Protein AF-A0A6V7LHT8-F1 (afdb_monomer)

InterPro domains:
  IPR012308 DNA ligase, ATP-dependent, N-terminal [PF04675] (5-79)
  IPR036599 DNA ligase, ATP-dependent, N-terminal domain superfamily [G3DSA:1.10.3260.10] (1-79)
  IPR050191 ATP-dependent DNA ligase [PTHR45674] (1-79)

pLDDT: mean 90.32, std 5.63, range [65.94, 96.25]

Secondary structure (DSSP, 8-state):
---S-HHHHHHHH-TTTS-------HHHHHHHHHHHHT--HHHHHHHHTTS-HHHHHHHHHHT-SSSPPPSS----TT-

Radius of gyration: 15.68 Å; Cα contacts (8 Å, |Δi|>4): 47; chains: 1; bounding box: 31×29×36 Å

Foldseek 3Di:
DDPDDPVLVVCVVCCVVPPDCPVDDLLNVLVVLCVQLVHDSVVLVVVCVVPDSVVSSVVSQCVRPRHHDDPDDPDDSVD

Nearest PDB structures (foldseek):
  3l2p-assembly1_A  TM=9.680E-01  e=2.536E-03  Homo sapiens
  7rpw-assembly1_E  TM=6.081E-01  e=1.246E+00  Saccharolobus solfataricus

Sequence (79 aa):
GFKGDVVLWCKMLLPLANKRIYNLQSKQLIKLFCRLLRQDEDSMLEDLEKGDVAETISDFFETSIAVQPSGKSHLTLQE

Organism: NCBI:txid1563983

Structure (mmCIF, N/CA/C/O backbone):
data_AF-A0A6V7LHT8-F1
#
_entry.id   AF-A0A6V7LHT8-F1
#
loop_
_atom_site.group_PDB
_atom_site.id
_atom_site.type_symbol
_atom_site.label_atom_id
_atom_site.label_alt_id
_atom_site.label_comp_id
_atom_site.label_asym_id
_atom_site.label_entity_id
_atom_site.label_seq_id
_atom_site.pdbx_PDB_ins_code
_atom_site.Cartn_x
_atom_site.Cartn_y
_atom_site.Cartn_z
_atom_site.occupancy
_atom_site.B_iso_or_equiv
_atom_site.auth_seq_id
_atom_site.auth_comp_id
_atom_site.auth_asym_id
_atom_site.auth_atom_id
_atom_site.pdbx_PDB_model_num
ATOM 1 N N . GLY A 1 1 ? 16.960 -19.521 -22.344 1.00 65.94 1 GLY A N 1
ATOM 2 C CA . GLY A 1 1 ? 16.536 -18.107 -22.358 1.00 65.94 1 GLY A CA 1
ATOM 3 C C . GLY A 1 1 ? 15.219 -17.964 -21.624 1.00 65.94 1 GLY A C 1
ATOM 4 O O . GLY A 1 1 ? 14.441 -18.913 -21.639 1.00 65.94 1 GLY A O 1
ATOM 5 N N . PHE A 1 2 ? 14.986 -16.823 -20.970 1.00 76.69 2 PHE A N 1
ATOM 6 C CA . PHE A 1 2 ? 13.698 -16.486 -20.352 1.00 76.69 2 PHE A CA 1
ATOM 7 C C . PHE A 1 2 ? 12.613 -16.380 -21.434 1.00 76.69 2 PHE A C 1
ATOM 9 O O . PHE A 1 2 ? 12.849 -15.766 -22.471 1.00 76.69 2 PHE A O 1
ATOM 16 N N . LYS A 1 3 ? 11.458 -17.021 -21.218 1.00 75.31 3 LYS A N 1
ATOM 17 C CA . LYS A 1 3 ? 10.341 -17.065 -22.182 1.00 75.31 3 LYS A CA 1
ATOM 18 C C . LYS A 1 3 ? 9.190 -16.108 -21.837 1.00 75.31 3 LYS A C 1
ATOM 20 O O . LYS A 1 3 ? 8.174 -16.131 -22.520 1.00 75.31 3 LYS A O 1
ATOM 25 N N . GLY A 1 4 ? 9.312 -15.328 -20.763 1.00 81.62 4 GLY A N 1
ATOM 26 C CA . GLY A 1 4 ? 8.283 -14.371 -20.356 1.00 81.62 4 GLY A CA 1
ATOM 27 C C . GLY A 1 4 ? 8.420 -1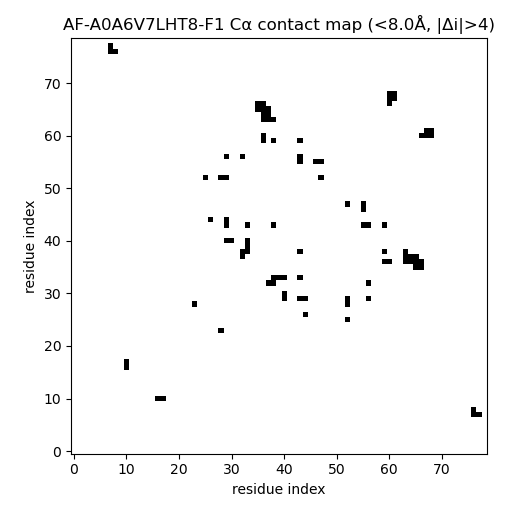3.017 -21.054 1.00 81.62 4 GLY A C 1
ATOM 28 O O . GLY A 1 4 ? 9.395 -12.755 -21.759 1.00 81.62 4 GLY A O 1
ATOM 29 N N . ASP A 1 5 ? 7.442 -12.142 -20.823 1.00 89.38 5 ASP A N 1
ATOM 30 C CA . ASP A 1 5 ? 7.442 -10.781 -21.360 1.00 89.38 5 ASP A CA 1
ATOM 31 C C . ASP A 1 5 ? 8.485 -9.912 -20.634 1.00 89.38 5 ASP A C 1
ATOM 33 O O . ASP A 1 5 ? 8.272 -9.429 -19.519 1.00 89.38 5 ASP A O 1
ATOM 37 N N . VAL A 1 6 ? 9.638 -9.736 -21.283 1.00 90.12 6 VAL A N 1
ATOM 38 C CA . VAL A 1 6 ? 10.763 -8.935 -20.775 1.00 90.12 6 VAL A CA 1
ATOM 39 C C . VAL A 1 6 ? 10.376 -7.464 -20.631 1.00 90.12 6 VAL A C 1
ATOM 41 O O . VAL A 1 6 ? 10.803 -6.804 -19.687 1.00 90.12 6 VAL A O 1
ATOM 44 N N . VAL A 1 7 ? 9.546 -6.943 -21.537 1.00 89.12 7 VAL A N 1
ATOM 45 C CA . VAL A 1 7 ? 9.136 -5.536 -21.514 1.00 89.12 7 VAL A CA 1
ATOM 46 C C . VAL A 1 7 ? 8.247 -5.274 -20.305 1.00 89.12 7 VAL A C 1
ATOM 48 O O . VAL A 1 7 ? 8.434 -4.275 -19.611 1.00 89.12 7 VAL A O 1
ATOM 51 N N . LEU A 1 8 ? 7.301 -6.171 -20.031 1.00 89.06 8 LEU A N 1
ATOM 52 C CA . LEU A 1 8 ? 6.443 -6.099 -18.852 1.00 89.06 8 LEU A CA 1
ATOM 53 C C . LEU A 1 8 ? 7.252 -6.197 -17.554 1.00 89.06 8 LEU A C 1
ATOM 55 O O . LEU A 1 8 ? 7.063 -5.379 -16.656 1.00 89.06 8 LEU A O 1
ATOM 59 N N . TRP A 1 9 ? 8.210 -7.123 -17.490 1.00 90.06 9 TRP A N 1
ATOM 60 C CA . TRP A 1 9 ? 9.138 -7.244 -16.362 1.00 90.06 9 TRP A CA 1
ATOM 61 C C . TRP A 1 9 ? 9.907 -5.946 -16.103 1.00 90.06 9 TRP A C 1
ATOM 63 O O . TRP A 1 9 ? 9.893 -5.425 -14.989 1.00 90.06 9 TRP A O 1
ATOM 73 N N . CYS A 1 10 ? 10.525 -5.376 -17.140 1.00 90.56 10 CYS A N 1
ATOM 74 C CA . CYS A 1 10 ? 11.238 -4.105 -17.031 1.00 90.56 10 CYS A CA 1
ATOM 75 C C . CYS A 1 10 ? 10.319 -2.956 -16.589 1.00 90.56 10 CYS A C 1
ATOM 77 O O . CYS A 1 10 ? 10.740 -2.122 -15.791 1.00 90.56 10 CYS A O 1
ATOM 79 N N . LYS A 1 11 ? 9.066 -2.909 -17.068 1.00 89.12 11 LYS A N 1
ATOM 80 C CA . LYS A 1 11 ? 8.086 -1.889 -16.656 1.00 89.12 11 LYS A CA 1
ATOM 81 C C . LYS A 1 11 ? 7.734 -1.989 -15.171 1.00 89.12 11 LYS A C 1
ATOM 83 O O . LYS A 1 11 ? 7.687 -0.958 -14.510 1.00 89.12 11 LYS A O 1
ATOM 88 N N . MET A 1 12 ? 7.515 -3.198 -14.654 1.00 89.25 12 MET A N 1
ATOM 89 C CA . MET A 1 12 ? 7.153 -3.403 -13.244 1.00 89.25 12 MET A CA 1
ATOM 90 C C . MET A 1 12 ? 8.331 -3.155 -12.292 1.00 89.25 12 MET A C 1
ATOM 92 O O . MET A 1 12 ? 8.129 -2.664 -11.187 1.00 89.25 12 MET A O 1
ATOM 96 N N . LEU A 1 13 ? 9.566 -3.420 -12.731 1.00 90.50 13 LEU A N 1
ATOM 97 C CA . LEU A 1 13 ? 10.780 -3.120 -11.961 1.00 90.50 13 LEU A CA 1
ATOM 98 C C . LEU A 1 13 ? 11.136 -1.627 -11.937 1.00 90.50 13 LEU A C 1
ATOM 100 O O . LEU A 1 13 ? 11.844 -1.176 -11.039 1.00 90.50 13 LEU A O 1
ATOM 104 N N . LEU A 1 14 ? 10.671 -0.856 -12.924 1.00 91.06 14 LEU A N 1
ATOM 105 C CA . LEU A 1 14 ? 11.000 0.561 -13.088 1.00 91.06 14 LEU A CA 1
ATOM 106 C C . LEU A 1 14 ? 9.734 1.433 -13.093 1.00 91.06 14 LEU A C 1
ATOM 108 O O . LEU A 1 14 ? 9.483 2.150 -14.069 1.00 91.06 14 LEU A O 1
ATOM 112 N N . PRO A 1 15 ? 8.951 1.452 -11.998 1.00 84.31 15 PRO A N 1
ATOM 113 C CA . PRO A 1 15 ? 7.701 2.212 -11.942 1.00 84.31 15 PRO A CA 1
ATOM 114 C C . PRO A 1 15 ? 7.919 3.724 -12.140 1.00 84.31 15 PRO A C 1
ATOM 116 O O . PRO A 1 15 ? 7.046 4.427 -12.646 1.00 84.31 15 PRO A O 1
ATOM 119 N N . LEU A 1 16 ? 9.112 4.236 -11.810 1.00 84.81 16 LEU A N 1
ATOM 120 C CA . LEU A 1 16 ? 9.475 5.645 -11.991 1.00 84.81 16 LEU A CA 1
ATOM 121 C C . LEU A 1 16 ? 9.784 6.031 -13.445 1.00 84.81 16 LEU A C 1
ATOM 123 O O . LEU A 1 16 ? 9.706 7.214 -13.774 1.00 84.81 16 LEU A O 1
ATOM 127 N N . ALA A 1 17 ? 10.127 5.065 -14.304 1.00 86.06 17 ALA A N 1
ATOM 128 C CA . ALA A 1 17 ? 10.441 5.319 -15.711 1.00 86.06 17 ALA A CA 1
ATOM 129 C C . ALA A 1 17 ? 9.178 5.551 -16.553 1.00 86.06 17 ALA A C 1
ATOM 131 O O . ALA A 1 17 ? 9.225 6.243 -17.567 1.00 86.06 17 ALA A O 1
ATOM 132 N N . ASN A 1 18 ? 8.039 5.001 -16.124 1.00 79.38 18 ASN A N 1
ATOM 133 C CA . ASN A 1 18 ? 6.747 5.175 -16.779 1.00 79.38 18 ASN A CA 1
ATOM 134 C C . ASN A 1 18 ? 5.680 5.525 -15.733 1.00 79.38 18 ASN A C 1
ATOM 136 O O . ASN A 1 18 ? 4.898 4.676 -15.304 1.00 79.38 18 ASN A O 1
ATOM 140 N N . LYS A 1 19 ? 5.688 6.790 -15.293 1.00 79.50 19 LYS A N 1
ATOM 141 C CA . LYS A 1 19 ? 4.778 7.313 -14.264 1.00 79.50 19 LYS A CA 1
ATOM 142 C C . LYS A 1 19 ? 3.340 7.352 -14.780 1.00 79.50 19 LYS A C 1
ATOM 144 O O . LYS A 1 19 ? 2.875 8.374 -15.283 1.00 79.50 19 LYS A O 1
ATOM 149 N N . ARG A 1 20 ? 2.612 6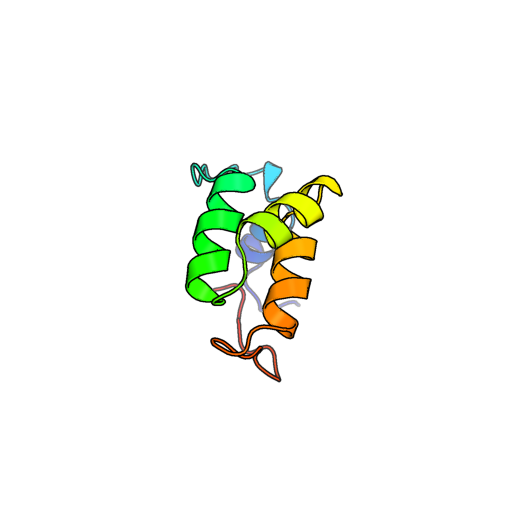.249 -14.623 1.00 84.06 20 ARG A N 1
ATOM 150 C CA . ARG A 1 20 ? 1.156 6.260 -14.770 1.00 84.06 20 ARG A CA 1
ATOM 151 C C . ARG A 1 20 ? 0.552 7.010 -13.582 1.00 84.06 20 ARG A C 1
ATOM 153 O O . ARG A 1 20 ? 0.789 6.659 -12.430 1.00 84.06 20 ARG A O 1
ATOM 160 N N . ILE A 1 21 ? -0.217 8.056 -13.868 1.00 87.06 21 ILE A N 1
ATOM 161 C CA . ILE A 1 21 ? -0.868 8.873 -12.843 1.00 87.06 21 ILE A CA 1
ATOM 162 C C . ILE A 1 21 ? -2.210 8.225 -12.496 1.00 87.06 21 ILE A C 1
ATOM 164 O O . ILE A 1 21 ? -3.137 8.246 -13.301 1.00 87.06 21 ILE A O 1
ATOM 168 N N . TYR A 1 22 ? -2.305 7.651 -11.296 1.00 87.19 22 TYR A N 1
ATOM 169 C CA . TYR A 1 22 ? -3.530 7.018 -10.789 1.00 87.19 22 TYR A CA 1
ATOM 170 C C . TYR A 1 22 ? -4.429 7.968 -9.983 1.00 87.19 22 TYR A C 1
ATOM 172 O O . TYR A 1 22 ? -5.537 7.589 -9.625 1.00 87.19 22 TYR A O 1
ATOM 180 N N . ASN A 1 23 ? -3.975 9.198 -9.705 1.00 90.00 23 ASN A N 1
ATOM 181 C CA . ASN A 1 23 ? -4.706 10.206 -8.919 1.00 90.00 23 ASN A CA 1
ATOM 182 C C . ASN A 1 23 ? -5.192 9.699 -7.546 1.00 90.00 23 ASN A C 1
ATOM 184 O O . ASN A 1 23 ? -6.260 10.090 -7.078 1.00 90.00 23 ASN A O 1
ATOM 188 N N . LEU A 1 24 ? -4.396 8.836 -6.908 1.00 91.81 24 LEU A N 1
ATOM 189 C CA . LEU A 1 24 ? -4.659 8.288 -5.580 1.00 91.81 24 LEU A CA 1
ATOM 190 C C . LEU A 1 24 ? -3.528 8.670 -4.626 1.00 91.81 24 LEU A C 1
ATOM 192 O O . LEU A 1 24 ? -2.356 8.419 -4.900 1.00 91.81 24 LEU A O 1
ATOM 196 N N . GLN A 1 25 ? -3.901 9.278 -3.505 1.00 91.75 25 GLN A N 1
ATOM 197 C CA . GLN A 1 25 ? -3.030 9.555 -2.365 1.00 91.75 25 GLN A CA 1
ATOM 198 C C . GLN A 1 25 ? -3.225 8.503 -1.266 1.00 91.75 25 GLN A C 1
ATOM 200 O O . GLN A 1 25 ? -4.277 7.864 -1.198 1.00 91.75 25 GLN A O 1
ATOM 205 N N . SER A 1 26 ? -2.264 8.379 -0.346 1.00 93.50 26 SER A N 1
ATOM 206 C CA . SER A 1 26 ? -2.302 7.380 0.734 1.00 93.50 26 SER A CA 1
ATOM 207 C C . SER A 1 26 ? -3.599 7.426 1.550 1.00 93.50 26 SER A C 1
ATOM 209 O O . SER A 1 26 ? -4.252 6.405 1.723 1.00 93.50 26 SER A O 1
ATOM 211 N N . LYS A 1 27 ? -4.067 8.618 1.945 1.00 93.56 27 LYS A N 1
ATOM 212 C CA . LYS A 1 27 ? -5.336 8.775 2.684 1.00 93.56 27 LYS A CA 1
ATOM 213 C C . LYS A 1 27 ? -6.565 8.329 1.882 1.00 93.56 27 LYS A C 1
ATOM 215 O O . LYS A 1 27 ? -7.524 7.814 2.447 1.00 93.56 27 LYS A O 1
ATOM 220 N N . GLN A 1 28 ? -6.549 8.514 0.559 1.00 95.19 28 GLN A N 1
ATOM 221 C CA . GLN A 1 28 ? -7.638 8.054 -0.307 1.00 95.19 28 GLN A CA 1
ATOM 222 C C . GLN A 1 28 ? -7.642 6.528 -0.431 1.00 95.19 28 GLN A C 1
ATOM 224 O O . GLN A 1 28 ? -8.717 5.936 -0.449 1.00 95.19 28 GLN A O 1
ATOM 229 N N . LEU A 1 29 ? -6.462 5.898 -0.476 1.00 95.62 29 LEU A N 1
ATOM 230 C CA . LEU A 1 29 ? -6.336 4.441 -0.442 1.00 95.62 29 LEU A CA 1
ATOM 231 C C . LEU A 1 29 ? -6.902 3.880 0.865 1.00 95.62 29 LEU A C 1
ATOM 233 O O . LEU A 1 29 ? -7.763 3.008 0.803 1.00 95.62 29 LEU A O 1
ATOM 237 N N . ILE A 1 30 ? -6.522 4.436 2.020 1.00 96.06 30 ILE A N 1
ATOM 238 C CA . ILE A 1 30 ? -7.059 4.002 3.322 1.00 96.06 30 ILE A CA 1
ATOM 239 C C . ILE A 1 30 ? -8.588 4.055 3.341 1.00 96.06 30 ILE A C 1
ATOM 241 O O . ILE A 1 30 ? -9.233 3.065 3.670 1.00 96.06 30 ILE A O 1
ATOM 245 N N . LYS A 1 31 ? -9.187 5.154 2.873 1.00 95.12 31 LYS A N 1
ATOM 246 C CA . LYS A 1 31 ? -10.648 5.303 2.819 1.00 95.12 31 LYS A CA 1
ATOM 247 C C . LYS A 1 31 ? -11.355 4.293 1.904 1.00 95.12 31 LYS A C 1
ATOM 249 O O . LYS A 1 31 ? -12.530 3.977 2.101 1.00 95.12 31 LYS A O 1
ATOM 254 N N . LEU A 1 32 ? -10.682 3.820 0.856 1.00 95.50 32 LEU A N 1
ATOM 255 C CA . LEU A 1 32 ? -11.210 2.770 -0.017 1.00 95.50 32 LEU A CA 1
ATOM 256 C C . LEU A 1 32 ? -11.084 1.398 0.652 1.00 95.50 32 LEU A C 1
ATOM 258 O O . LEU A 1 32 ? -12.053 0.636 0.675 1.00 95.50 32 LEU A O 1
ATOM 262 N N . PHE A 1 33 ? -9.917 1.102 1.222 1.00 95.00 33 PHE A N 1
ATOM 263 C CA . PHE A 1 33 ? -9.635 -0.191 1.832 1.00 95.00 33 PHE A CA 1
ATOM 264 C C . PHE A 1 33 ? -10.368 -0.403 3.158 1.00 95.00 33 PHE A C 1
ATOM 266 O O . PHE A 1 33 ? -10.841 -1.512 3.375 1.00 95.00 33 PHE A O 1
ATOM 273 N N . CYS A 1 34 ? -10.597 0.625 3.982 1.00 94.38 34 CYS A N 1
ATOM 274 C CA . CYS A 1 34 ? -11.389 0.483 5.211 1.00 94.38 34 CYS A CA 1
ATOM 275 C C . CYS A 1 34 ? -12.809 -0.031 4.906 1.00 94.38 34 CYS A C 1
ATOM 277 O O . CYS A 1 34 ? -13.309 -0.949 5.555 1.00 94.38 34 CYS A O 1
ATOM 279 N N . ARG A 1 35 ? -13.427 0.466 3.823 1.00 93.75 35 ARG A N 1
ATOM 280 C CA . ARG A 1 35 ? -14.755 0.030 3.357 1.00 93.75 35 ARG A CA 1
ATOM 281 C C . ARG A 1 35 ? -14.739 -1.385 2.791 1.00 93.75 35 ARG A C 1
ATOM 283 O O . ARG A 1 35 ? -15.684 -2.135 3.021 1.00 93.75 35 ARG A O 1
ATOM 290 N N . LEU A 1 36 ? -13.693 -1.733 2.040 1.00 94.12 36 LEU A N 1
ATOM 291 C CA . LEU A 1 36 ? -13.545 -3.050 1.416 1.00 94.12 36 LEU A CA 1
ATOM 292 C C . LEU A 1 36 ? -13.280 -4.136 2.469 1.00 94.12 36 LEU A C 1
ATOM 294 O O . LEU A 1 36 ? -13.907 -5.191 2.439 1.00 94.12 36 LEU A O 1
ATOM 298 N N . LEU A 1 37 ? -12.398 -3.846 3.425 1.00 93.75 37 LEU A N 1
ATOM 299 C CA . LEU A 1 37 ? -11.944 -4.763 4.469 1.00 93.75 37 LEU A CA 1
ATOM 300 C C . LEU A 1 37 ? -12.834 -4.753 5.720 1.00 93.75 37 LEU A C 1
ATOM 302 O O . LEU A 1 37 ? -12.644 -5.593 6.599 1.00 93.75 37 LEU A O 1
ATOM 306 N N . ARG A 1 38 ? -13.806 -3.834 5.800 1.00 92.88 38 ARG A N 1
ATOM 307 C CA . ARG A 1 38 ? -14.623 -3.554 6.997 1.00 92.88 38 ARG A CA 1
ATOM 308 C C . ARG A 1 38 ? -13.771 -3.314 8.249 1.00 92.88 38 ARG A C 1
ATOM 310 O O . ARG A 1 38 ? -14.083 -3.828 9.319 1.00 92.88 38 ARG A O 1
ATOM 317 N N . GLN A 1 39 ? -12.706 -2.543 8.075 1.00 93.81 39 GLN A N 1
ATOM 318 C CA . GLN A 1 39 ? -11.816 -2.103 9.143 1.00 93.81 39 GLN A CA 1
ATOM 319 C C . GLN A 1 39 ? -12.136 -0.660 9.531 1.00 93.81 39 GLN A C 1
ATOM 321 O O . GLN A 1 39 ? -12.769 0.077 8.769 1.00 93.81 39 GLN A O 1
ATOM 326 N N . ASP A 1 40 ? -11.713 -0.274 10.727 1.00 94.31 40 ASP A N 1
ATOM 327 C CA . ASP A 1 40 ? -11.892 1.078 11.239 1.00 94.31 40 ASP A CA 1
ATOM 328 C C . ASP A 1 40 ? -10.970 2.076 10.510 1.00 94.31 40 ASP A C 1
ATOM 330 O O . ASP A 1 40 ? -9.765 1.855 10.398 1.00 94.31 40 ASP A O 1
ATOM 334 N N . GLU A 1 41 ? -11.545 3.159 9.972 1.00 94.94 41 GLU A N 1
ATOM 335 C CA . GLU A 1 41 ? -10.799 4.153 9.180 1.00 94.94 41 GLU A CA 1
ATOM 336 C C . GLU A 1 41 ? -9.781 4.907 10.042 1.00 94.94 41 GLU A C 1
ATOM 338 O O . GLU A 1 41 ? -8.661 5.128 9.585 1.00 94.94 41 GLU A O 1
ATOM 343 N N . ASP A 1 42 ? -10.140 5.254 11.281 1.00 96.19 42 ASP A N 1
ATOM 344 C CA . ASP A 1 42 ? -9.277 6.020 12.184 1.00 96.19 42 ASP A CA 1
ATOM 345 C C . ASP A 1 42 ? -8.056 5.192 12.605 1.00 96.19 42 ASP A C 1
ATOM 347 O O . ASP A 1 42 ? -6.927 5.673 12.520 1.00 96.19 42 ASP A O 1
ATOM 351 N N . SER A 1 43 ? -8.262 3.913 12.928 1.00 95.50 43 SER A N 1
ATOM 352 C CA . SER A 1 43 ? -7.191 2.964 13.258 1.00 95.50 43 SER A CA 1
ATOM 353 C C . SER A 1 43 ? -6.209 2.773 12.094 1.00 95.50 43 SER A C 1
ATOM 355 O O . SER A 1 43 ? -4.996 2.745 12.290 1.00 95.50 43 SER A O 1
ATOM 357 N N . MET A 1 44 ? -6.714 2.674 10.858 1.00 95.50 44 MET A N 1
ATOM 358 C CA . MET A 1 44 ? -5.859 2.583 9.667 1.00 95.50 44 MET A CA 1
ATOM 359 C C . MET A 1 44 ? -5.124 3.899 9.364 1.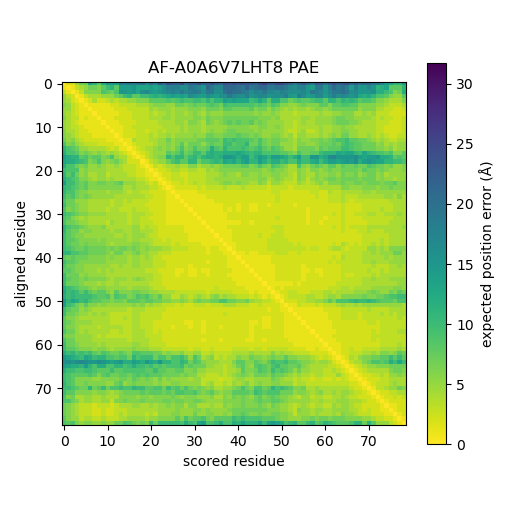00 95.50 44 MET A C 1
ATOM 361 O O . MET A 1 44 ? -4.024 3.879 8.815 1.00 95.50 44 MET A O 1
ATOM 365 N N . LEU A 1 45 ? -5.721 5.054 9.673 1.00 95.81 45 LEU A N 1
ATOM 366 C CA . LEU A 1 45 ? -5.074 6.357 9.500 1.00 95.81 45 LEU A CA 1
ATOM 367 C C . LEU A 1 45 ? -3.975 6.602 10.538 1.00 95.81 45 LEU A C 1
ATOM 369 O O . LEU A 1 45 ? -2.957 7.186 10.173 1.00 95.81 45 LEU A O 1
ATOM 373 N N . GLU A 1 46 ? -4.168 6.152 11.779 1.00 96.25 46 GLU A N 1
ATOM 374 C CA . GLU A 1 46 ? -3.144 6.177 12.830 1.00 96.25 46 GLU A CA 1
ATOM 375 C C . GLU A 1 46 ? -1.944 5.309 12.433 1.00 96.25 46 GLU A C 1
ATOM 377 O O . GLU A 1 46 ? -0.798 5.751 12.493 1.00 96.25 46 GLU A O 1
ATOM 382 N N . ASP A 1 47 ? -2.195 4.100 11.930 1.00 94.94 47 ASP A N 1
ATOM 383 C CA . ASP A 1 47 ? -1.125 3.211 11.479 1.00 94.94 47 ASP A CA 1
ATOM 384 C C . ASP A 1 47 ? -0.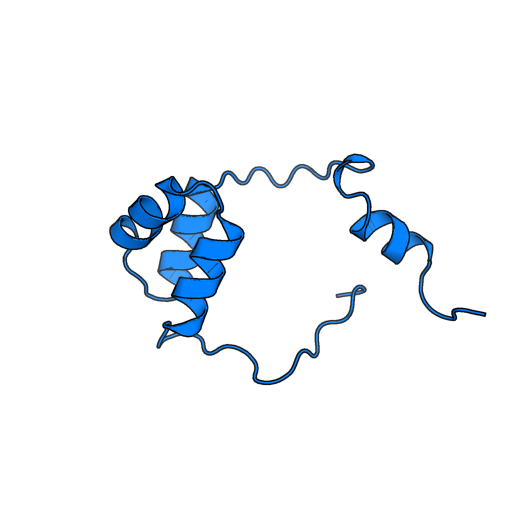346 3.781 10.277 1.00 94.94 47 ASP A C 1
ATOM 386 O O . ASP A 1 47 ? 0.884 3.699 10.229 1.00 94.94 47 ASP A O 1
ATOM 390 N N . LEU A 1 48 ? -1.040 4.471 9.362 1.00 94.62 48 LEU A N 1
ATOM 391 C CA . LEU A 1 48 ? -0.426 5.157 8.221 1.00 94.62 48 LEU A CA 1
ATOM 392 C C . LEU A 1 48 ? 0.583 6.244 8.643 1.00 94.62 48 LEU A C 1
ATOM 394 O O . LEU A 1 48 ? 1.455 6.601 7.844 1.00 94.62 48 LEU A O 1
ATOM 398 N N . GLU A 1 49 ? 0.521 6.775 9.868 1.00 92.75 49 GLU A N 1
ATOM 399 C CA . GLU A 1 49 ? 1.504 7.752 10.361 1.00 92.75 49 GLU A CA 1
ATOM 400 C C . GLU A 1 49 ? 2.932 7.184 10.418 1.00 92.75 49 GLU A C 1
ATOM 402 O O . GLU A 1 49 ? 3.898 7.947 10.342 1.00 92.75 49 GLU A O 1
ATOM 407 N N . LYS A 1 50 ? 3.082 5.851 10.443 1.00 90.81 50 LYS A N 1
ATOM 408 C CA . LYS A 1 50 ? 4.372 5.155 10.300 1.00 90.81 50 LYS A CA 1
ATOM 409 C C . LYS A 1 50 ? 5.021 5.378 8.926 1.00 90.81 50 LYS A C 1
ATOM 411 O O . LYS A 1 50 ? 6.239 5.268 8.803 1.00 90.81 50 LYS A O 1
ATOM 416 N N . GLY A 1 51 ? 4.230 5.741 7.913 1.00 90.44 51 GLY A N 1
ATOM 417 C CA . GLY A 1 51 ? 4.702 6.241 6.621 1.00 90.44 51 GLY A CA 1
ATOM 418 C C . GLY A 1 51 ? 4.590 5.279 5.435 1.00 90.44 51 GLY A C 1
ATOM 419 O O . GLY A 1 51 ? 4.836 5.720 4.310 1.00 90.44 51 GLY A O 1
ATOM 420 N N . ASP A 1 52 ? 4.184 4.021 5.635 1.00 93.50 52 ASP A N 1
ATOM 421 C CA . ASP A 1 52 ? 4.017 3.039 4.554 1.00 93.50 52 ASP A CA 1
ATOM 422 C C . ASP A 1 52 ? 2.559 2.571 4.419 1.00 93.50 52 ASP A C 1
ATOM 424 O O . ASP A 1 52 ? 2.038 1.796 5.214 1.00 93.50 52 ASP A O 1
ATOM 428 N N . VAL A 1 53 ? 1.892 3.030 3.356 1.00 94.62 53 VAL A N 1
ATOM 429 C CA . VAL A 1 53 ? 0.498 2.661 3.069 1.00 94.62 53 VAL A CA 1
ATOM 430 C C .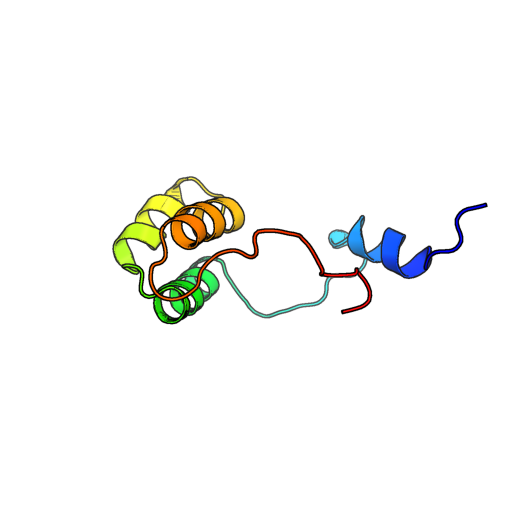 VAL A 1 53 ? 0.340 1.193 2.660 1.00 94.62 53 VAL A C 1
ATOM 432 O O . VAL A 1 53 ? -0.733 0.626 2.858 1.00 94.62 53 VAL A O 1
ATOM 435 N N . ALA A 1 54 ? 1.364 0.582 2.058 1.00 94.19 54 ALA A N 1
ATOM 436 C CA . ALA A 1 54 ? 1.295 -0.806 1.617 1.00 94.19 54 ALA A CA 1
ATOM 437 C C . ALA A 1 54 ? 1.358 -1.759 2.815 1.00 94.19 54 ALA A C 1
ATOM 439 O O . ALA A 1 54 ? 0.581 -2.712 2.860 1.00 94.19 54 ALA A O 1
ATOM 440 N N . GLU A 1 55 ? 2.223 -1.460 3.787 1.00 95.25 55 GLU A N 1
ATOM 441 C CA . GLU A 1 55 ? 2.326 -2.199 5.050 1.00 95.25 55 GLU A CA 1
ATOM 442 C C . GLU A 1 55 ? 1.016 -2.104 5.842 1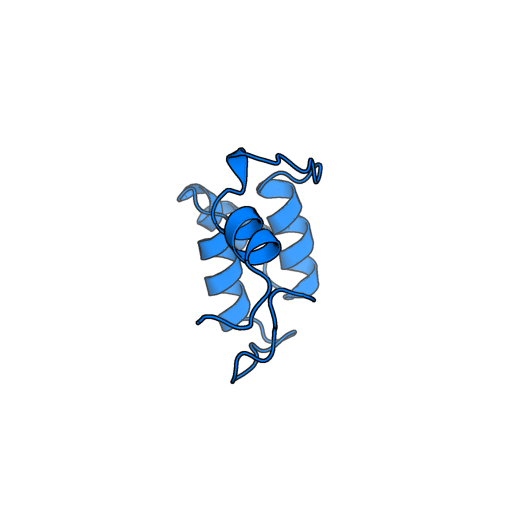.00 95.25 55 GLU A C 1
ATOM 444 O O . GLU A 1 55 ? 0.399 -3.133 6.112 1.00 95.25 55 GLU A O 1
ATOM 449 N N . THR A 1 56 ? 0.493 -0.889 6.053 1.00 95.62 56 THR A N 1
ATOM 450 C CA . THR A 1 56 ? -0.801 -0.692 6.726 1.00 95.62 56 THR A CA 1
ATOM 451 C C . THR A 1 56 ? -1.927 -1.484 6.055 1.00 95.62 56 THR A C 1
ATOM 453 O O . THR A 1 56 ? -2.690 -2.181 6.714 1.00 95.62 56 THR A O 1
ATOM 456 N N . ILE A 1 57 ? -2.068 -1.433 4.726 1.00 95.19 57 ILE A N 1
ATOM 457 C CA . ILE A 1 57 ? -3.135 -2.200 4.059 1.00 95.19 57 ILE A CA 1
ATOM 458 C C . ILE A 1 57 ? -2.928 -3.710 4.237 1.00 95.19 57 ILE A C 1
ATOM 460 O O . ILE A 1 57 ? -3.915 -4.422 4.408 1.00 95.19 57 ILE A O 1
ATOM 464 N N . SER A 1 58 ? -1.683 -4.195 4.210 1.00 94.50 58 SER A N 1
ATOM 465 C CA . SER A 1 58 ? -1.363 -5.613 4.400 1.00 94.50 58 SER A CA 1
ATOM 466 C C . SER A 1 58 ? -1.782 -6.107 5.787 1.00 94.50 58 SER A C 1
ATOM 468 O O . SER A 1 58 ? -2.527 -7.083 5.886 1.00 94.50 58 SER A O 1
ATOM 470 N N . ASP A 1 59 ? -1.399 -5.395 6.845 1.00 94.19 59 ASP A N 1
ATOM 471 C CA . ASP A 1 59 ? -1.684 -5.784 8.232 1.00 94.19 59 ASP A CA 1
ATOM 472 C C . ASP A 1 59 ? -3.198 -5.829 8.514 1.00 94.19 59 ASP A C 1
ATOM 474 O O . ASP A 1 59 ? -3.740 -6.769 9.108 1.00 94.19 59 ASP A O 1
ATOM 478 N N . PHE A 1 60 ? -3.929 -4.829 8.017 1.00 94.25 60 PHE A N 1
ATOM 479 C CA . PHE A 1 60 ? -5.386 -4.764 8.155 1.00 94.25 60 PHE A CA 1
ATOM 480 C C . PHE A 1 60 ? -6.128 -5.735 7.221 1.00 94.25 60 PHE A C 1
ATOM 482 O O . PHE A 1 60 ? -7.285 -6.089 7.483 1.00 94.25 60 PHE A O 1
ATOM 489 N N . PHE A 1 61 ? -5.484 -6.185 6.139 1.00 94.69 61 PHE A N 1
ATOM 490 C CA . PHE A 1 61 ? -6.018 -7.215 5.252 1.00 94.69 61 PHE A CA 1
ATOM 491 C C . PHE A 1 61 ? -5.944 -8.602 5.889 1.00 94.69 61 PHE A C 1
ATOM 493 O O . PHE A 1 61 ? -6.923 -9.342 5.821 1.00 94.69 61 PHE A O 1
ATOM 500 N N . GLU A 1 62 ? -4.846 -8.935 6.571 1.00 91.75 62 GLU A N 1
ATOM 501 C CA . GLU A 1 62 ? -4.706 -10.213 7.284 1.00 91.75 62 GLU A CA 1
ATOM 502 C C . GLU A 1 62 ? -5.727 -10.379 8.416 1.00 91.75 62 GLU A C 1
ATOM 504 O O . GLU A 1 62 ? -6.191 -11.485 8.693 1.00 91.75 62 GLU A O 1
ATOM 509 N N . THR A 1 63 ? -6.115 -9.273 9.051 1.00 88.50 63 THR A N 1
ATOM 510 C CA . THR A 1 63 ? -7.092 -9.257 10.149 1.00 88.50 63 THR A CA 1
ATOM 511 C C . THR A 1 63 ? -8.538 -9.072 9.680 1.00 88.50 63 THR A C 1
ATOM 513 O O . THR A 1 63 ? -9.466 -9.137 10.492 1.00 88.50 63 THR A O 1
ATOM 516 N N . SER A 1 64 ? -8.768 -8.837 8.382 1.00 89.50 64 SER A N 1
ATOM 517 C CA . SER A 1 64 ? -10.108 -8.593 7.848 1.00 89.50 64 SER A CA 1
ATOM 518 C C . SER A 1 64 ? -10.984 -9.837 7.940 1.00 89.50 64 SER A C 1
ATOM 520 O O . SER A 1 64 ? -10.632 -10.920 7.485 1.00 89.50 64 SER A O 1
ATOM 522 N N . ILE A 1 65 ? -12.194 -9.668 8.475 1.00 80.06 65 ILE A N 1
ATOM 523 C CA . ILE A 1 65 ? -13.219 -10.723 8.482 1.00 80.06 65 ILE A CA 1
ATOM 524 C C . ILE A 1 65 ? -13.985 -10.737 7.149 1.00 80.06 65 ILE A C 1
ATOM 526 O O . ILE A 1 65 ? -14.492 -11.776 6.728 1.00 80.06 65 ILE A O 1
ATOM 530 N N . ALA A 1 66 ? -14.074 -9.587 6.473 1.00 87.12 66 ALA A N 1
ATOM 531 C CA . ALA A 1 66 ? -14.885 -9.410 5.271 1.00 87.12 66 ALA A CA 1
ATOM 532 C C . ALA A 1 66 ? -14.250 -10.025 4.020 1.00 87.12 66 ALA A C 1
ATOM 534 O O . ALA A 1 66 ? -14.964 -10.588 3.190 1.00 87.12 66 ALA A O 1
ATOM 535 N N . VAL A 1 67 ? -12.928 -9.911 3.884 1.00 87.62 67 VAL A N 1
ATOM 536 C CA . VAL A 1 67 ? -12.175 -10.433 2.742 1.00 87.62 67 VAL A CA 1
ATOM 537 C C . VAL A 1 67 ? -10.939 -11.139 3.272 1.00 87.62 67 VAL A C 1
ATOM 539 O O . VAL A 1 67 ? -10.114 -10.521 3.928 1.00 87.62 67 VAL A O 1
ATOM 542 N N . GLN A 1 68 ? -10.822 -12.431 2.979 1.00 87.75 68 GLN A N 1
ATOM 543 C CA . GLN A 1 68 ? -9.692 -13.242 3.423 1.00 87.75 68 GLN A CA 1
ATOM 544 C C . GLN A 1 68 ? -8.573 -13.238 2.371 1.00 87.75 68 GLN A C 1
ATOM 546 O O . GLN A 1 68 ? -8.876 -13.346 1.174 1.00 87.75 68 GLN A O 1
ATOM 551 N N . PRO A 1 69 ? -7.294 -13.174 2.781 1.00 90.31 69 PRO A N 1
ATOM 552 C CA . PRO A 1 69 ? -6.169 -13.362 1.877 1.00 90.31 69 PRO A CA 1
ATOM 553 C C . PRO A 1 69 ? -6.233 -14.704 1.143 1.00 90.31 69 PRO A C 1
ATOM 555 O O . PRO A 1 69 ? -6.619 -15.735 1.699 1.00 90.31 69 PRO A O 1
ATOM 558 N N . SER A 1 70 ? -5.814 -14.712 -0.123 1.00 89.56 70 SER A N 1
ATOM 559 C CA .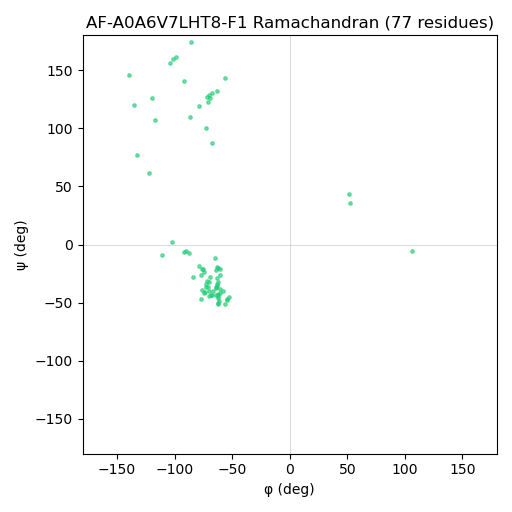 SER A 1 70 ? -5.667 -15.966 -0.860 1.00 89.56 70 SER A CA 1
ATOM 560 C C . SER A 1 70 ? -4.495 -16.761 -0.287 1.00 89.56 70 SER A C 1
ATOM 562 O O . SER A 1 70 ? -3.370 -16.268 -0.250 1.00 89.56 70 SER A O 1
ATOM 564 N N . GLY A 1 71 ? -4.723 -18.022 0.089 1.00 88.69 71 GLY A N 1
ATOM 565 C CA . GLY A 1 71 ? -3.671 -18.892 0.636 1.00 88.69 71 GLY A CA 1
ATOM 566 C C . GLY A 1 71 ? -2.545 -19.229 -0.353 1.00 88.69 71 GLY A C 1
ATOM 567 O O . GLY A 1 71 ? -1.521 -19.785 0.041 1.00 88.69 71 GLY A O 1
ATOM 568 N N . LYS A 1 72 ? -2.725 -18.921 -1.644 1.00 92.69 72 LYS A N 1
ATOM 569 C CA . LYS A 1 72 ? -1.702 -19.032 -2.691 1.00 92.69 72 LYS A CA 1
ATOM 570 C C . LYS A 1 72 ? -1.785 -17.841 -3.641 1.00 92.69 72 LYS A C 1
ATOM 572 O O . LYS A 1 72 ? -2.874 -17.352 -3.942 1.00 92.69 72 LYS A O 1
ATOM 577 N N . SER A 1 73 ? -0.634 -17.409 -4.149 1.00 92.62 73 SER A N 1
ATOM 578 C CA . SER A 1 73 ? -0.581 -16.398 -5.203 1.00 92.62 73 SER A CA 1
ATOM 579 C C . SER A 1 73 ? -0.890 -17.038 -6.555 1.00 92.62 73 SER A C 1
ATOM 581 O O . SER A 1 73 ? -0.184 -17.947 -6.995 1.00 92.62 73 SER A O 1
ATOM 583 N N . HIS A 1 74 ? -1.962 -16.569 -7.187 1.00 91.25 74 HIS A N 1
ATOM 584 C CA . HIS A 1 74 ? -2.368 -16.964 -8.538 1.00 91.25 74 HIS A CA 1
ATOM 585 C C . HIS A 1 74 ? -2.213 -15.829 -9.555 1.00 91.25 74 HIS A C 1
ATOM 587 O O . HIS A 1 74 ? -2.338 -16.082 -10.748 1.00 91.25 74 HIS A O 1
ATOM 593 N N . LEU A 1 75 ? -1.924 -14.611 -9.082 1.00 90.69 75 LEU A N 1
ATOM 594 C CA . LEU A 1 75 ? -1.814 -13.418 -9.910 1.00 90.69 75 LEU A CA 1
ATOM 595 C C . LEU A 1 75 ? -0.562 -13.488 -10.788 1.00 90.69 75 LEU A C 1
ATOM 597 O O . LEU A 1 75 ? 0.550 -13.707 -10.298 1.00 90.69 75 LEU A O 1
ATOM 601 N N . THR A 1 76 ? -0.746 -13.268 -12.084 1.00 91.00 76 THR A N 1
ATOM 602 C CA . THR A 1 76 ? 0.345 -13.139 -13.055 1.00 91.00 76 THR A CA 1
ATOM 603 C C . THR A 1 76 ? 0.555 -11.672 -13.431 1.00 91.00 76 THR A C 1
ATOM 605 O O . THR A 1 76 ? -0.348 -10.860 -13.303 1.00 91.00 76 THR A O 1
ATOM 608 N N . LEU A 1 77 ? 1.751 -11.293 -13.897 1.00 88.38 77 LEU A N 1
ATOM 609 C CA . LEU A 1 77 ? 2.062 -9.883 -14.206 1.00 88.38 77 LEU A CA 1
ATOM 610 C C . LEU A 1 77 ? 1.197 -9.289 -15.331 1.00 88.38 77 LEU A C 1
ATOM 612 O O . LEU A 1 77 ? 1.177 -8.073 -15.510 1.00 88.38 77 LEU A O 1
ATOM 616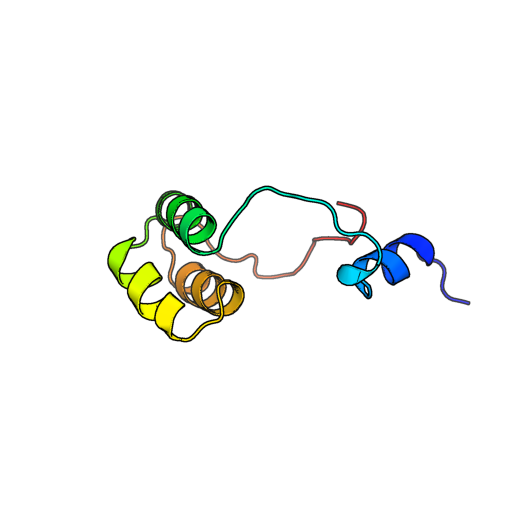 N N . GLN A 1 78 ? 0.593 -10.150 -16.150 1.00 87.62 78 GLN A N 1
ATOM 617 C CA . GLN A 1 78 ? -0.232 -9.782 -17.294 1.00 87.62 78 GLN A CA 1
ATOM 618 C C . GLN A 1 78 ? -1.651 -9.350 -16.902 1.00 87.62 78 GLN A C 1
ATOM 620 O O . GLN A 1 78 ? -2.320 -8.732 -17.732 1.00 87.62 78 GLN A O 1
ATOM 625 N N . GLU A 1 79 ? -2.098 -9.705 -15.695 1.00 76.31 79 GLU A N 1
ATOM 626 C CA . GLU A 1 79 ? -3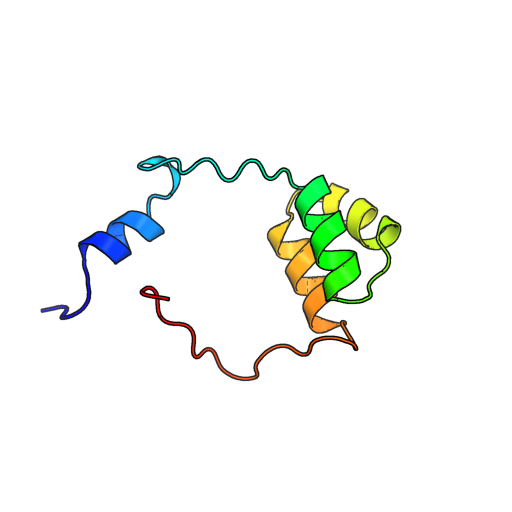.410 -9.368 -15.125 1.00 76.31 79 GLU A CA 1
ATOM 627 C C . GLU A 1 79 ? -3.380 -8.006 -14.420 1.00 76.31 79 GLU A C 1
ATOM 629 O O . GLU A 1 79 ? -4.357 -7.244 -14.606 1.00 76.31 79 GLU A O 1
#

Mean predicted aligned error: 5.04 Å

Solvent-accessible surface area (backbone atoms only — not comparable to full-atom values): 5114 Å² total; per-residue (Å²): 131,88,87,69,66,60,68,60,52,53,46,71,78,36,53,82,82,62,72,75,86,80,92,72,52,66,72,57,48,49,62,52,46,19,68,65,27,72,48,61,56,67,64,52,54,60,52,33,72,79,68,45,60,68,59,42,52,50,61,52,35,76,70,19,85,73,43,72,74,72,95,62,92,81,85,56,95,90,113